Protein AF-A0A946INE0-F1 (afdb_monomer)

Mean predicted aligned error: 11.75 Å

Radius of gyration: 23.32 Å; Cα contacts (8 Å, |Δi|>4): 24; chains: 1; bounding box: 45×48×51 Å

Solvent-accessible surface area (backbone atoms only — not comparable to full-atom values): 6362 Å² total; 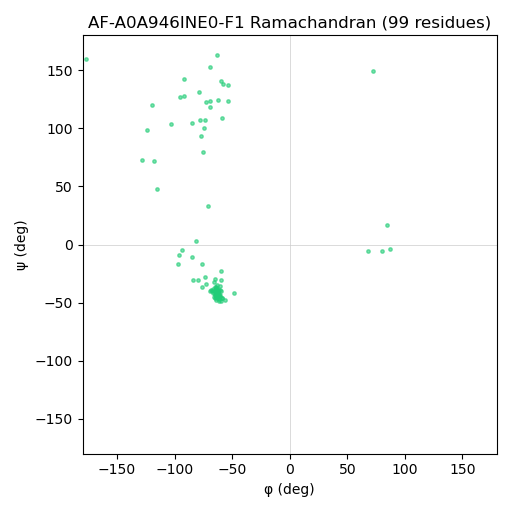per-residue (Å²): 134,87,80,78,81,78,81,70,76,85,86,76,71,94,69,66,95,65,87,63,54,69,71,59,52,53,51,51,55,50,53,52,51,53,52,51,53,51,47,53,54,50,50,52,48,50,52,51,50,68,75,46,65,90,78,64,78,61,64,58,76,75,39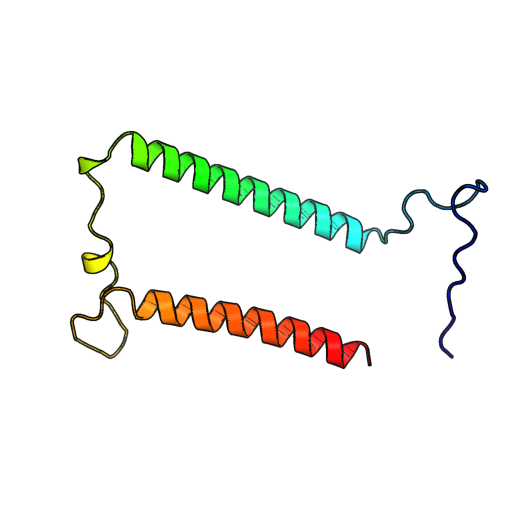,33,85,40,91,94,53,91,60,97,46,51,45,50,54,59,53,50,53,52,50,53,53,52,51,53,52,52,52,50,54,51,51,54,58,62,73,77,108

pLDDT: mean 79.81, std 14.48, range [41.28, 97.06]

Secondary structure (DSSP, 8-state):
------PPPTTSSSS-S----HHHHHHHHHHHHHHHHHHHHHHHHHHHHHH-GGGPPPHHHHS--BTTB-S--TTHHHHHHHHHHHHHHHHHHHHHHHHT-

Foldseek 3Di:
DDDDDDDPDPPPPPDDPDPDDPVRVVVVVVVVVVVVVVVVVVVVVVVVCVVCVPPDDDQQVVAQDDVPDDDSDGCPVVVVVVVVVVVVVVVVVVVVVVVVD

Sequence (101 aa):
MSEKVTYGQAWKGGDKPFAASYGKLMMWFFLITDALTFSAFLGSYGFYRFKYPDIWPVPEEVFTHFPFLHGDHPLLFVALMTFILIMSSVTMVLAVNYGHK

Structure (mmCIF, N/CA/C/O backbone):
data_AF-A0A946INE0-F1
#
_entry.id   AF-A0A946INE0-F1
#
loop_
_atom_site.group_PDB
_atom_site.id
_atom_site.type_symbol
_atom_site.label_atom_id
_atom_site.label_alt_id
_atom_site.label_comp_id
_atom_site.label_asym_id
_atom_site.label_entity_id
_atom_site.label_seq_id
_atom_site.pdbx_PDB_ins_code
_atom_site.Cartn_x
_atom_site.Cartn_y
_atom_site.Cartn_z
_atom_site.occupancy
_atom_site.B_iso_or_equiv
_atom_site.auth_seq_id
_atom_site.auth_comp_id
_atom_site.auth_asym_id
_atom_site.auth_atom_id
_atom_site.pdbx_PDB_model_num
ATOM 1 N N . MET A 1 1 ? -26.024 -7.682 30.129 1.00 41.28 1 MET A N 1
ATOM 2 C CA . MET A 1 1 ? -26.805 -6.428 30.175 1.00 41.28 1 MET A CA 1
ATOM 3 C C . MET A 1 1 ? -26.040 -5.411 29.339 1.00 41.28 1 MET A C 1
ATOM 5 O O . MET A 1 1 ? -24.984 -4.976 29.765 1.00 41.28 1 MET A O 1
ATOM 9 N N . SER A 1 2 ? -26.455 -5.190 28.087 1.00 45.28 2 SER A N 1
ATOM 10 C CA . SER A 1 2 ? -25.762 -4.288 27.154 1.00 45.28 2 SER A CA 1
ATOM 11 C C . SER A 1 2 ? -26.128 -2.851 27.515 1.00 45.28 2 SER A C 1
ATOM 13 O O . SER A 1 2 ? -27.273 -2.436 27.337 1.00 45.28 2 SER A O 1
ATOM 15 N N . GLU A 1 3 ? -25.182 -2.129 28.104 1.00 46.03 3 GLU A N 1
ATOM 16 C CA . GLU A 1 3 ? -25.351 -0.723 28.443 1.00 46.03 3 GLU A CA 1
ATOM 17 C C . GLU A 1 3 ? -25.287 0.101 27.151 1.00 46.03 3 GLU A C 1
ATOM 19 O O . GLU A 1 3 ? -24.241 0.233 26.514 1.00 46.03 3 GLU A O 1
ATOM 24 N N . LYS A 1 4 ? -26.441 0.613 26.712 1.00 48.81 4 LYS A N 1
ATOM 25 C CA . LYS A 1 4 ? -26.513 1.529 25.574 1.00 48.81 4 LYS A CA 1
ATOM 26 C C . LYS A 1 4 ? -26.000 2.894 26.021 1.00 48.81 4 LYS A C 1
ATOM 28 O O . LYS A 1 4 ? -26.734 3.663 26.639 1.00 48.81 4 LYS A O 1
ATOM 33 N N . VAL A 1 5 ? -24.747 3.192 25.684 1.00 60.62 5 VAL A N 1
ATOM 34 C CA . VAL A 1 5 ? -24.170 4.530 25.841 1.00 60.62 5 VAL A CA 1
ATOM 35 C C . VAL A 1 5 ? -25.015 5.507 25.022 1.00 60.62 5 VAL A C 1
ATOM 37 O O . VAL A 1 5 ? -25.032 5.467 23.793 1.00 60.62 5 VAL A O 1
ATOM 40 N N . THR A 1 6 ? -25.776 6.346 25.718 1.00 54.22 6 THR A N 1
ATOM 41 C CA . THR A 1 6 ? -26.592 7.393 25.103 1.00 54.22 6 THR A CA 1
ATOM 42 C C . THR A 1 6 ? -25.695 8.604 24.891 1.00 54.22 6 THR A C 1
ATOM 44 O O . THR A 1 6 ? -25.340 9.287 25.847 1.00 54.22 6 THR A O 1
ATOM 47 N N . TYR A 1 7 ? -25.287 8.845 23.647 1.00 56.59 7 TYR A N 1
ATOM 48 C CA . TYR A 1 7 ? -24.539 10.048 23.290 1.00 56.59 7 TYR A CA 1
ATOM 49 C C . TYR A 1 7 ? -25.497 11.246 23.309 1.00 56.59 7 TYR A C 1
ATOM 51 O O . TYR A 1 7 ? -26.538 11.226 22.649 1.00 56.59 7 TYR A O 1
ATOM 59 N N . GLY A 1 8 ? -25.179 12.260 24.118 1.00 58.75 8 GLY A N 1
ATOM 60 C CA . GLY A 1 8 ? -25.948 13.502 24.188 1.00 58.75 8 GLY A CA 1
ATOM 61 C C . GLY A 1 8 ? -25.920 14.263 22.859 1.00 58.75 8 GLY A C 1
ATOM 62 O O . GLY A 1 8 ? -25.083 14.002 21.997 1.00 58.75 8 GLY A O 1
ATOM 63 N N . GLN A 1 9 ? -26.844 15.213 22.674 1.00 62.41 9 GLN A N 1
ATOM 64 C CA . GLN A 1 9 ? -26.805 16.103 21.510 1.00 62.41 9 GLN A CA 1
ATOM 65 C C . GLN A 1 9 ? -25.435 16.785 21.415 1.00 62.41 9 GLN A C 1
ATOM 67 O O . GLN A 1 9 ? -25.007 17.457 22.357 1.00 62.41 9 GLN A O 1
ATOM 72 N N . ALA A 1 10 ? -24.772 16.614 20.268 1.00 60.94 10 ALA A N 1
ATOM 73 C CA . ALA A 1 10 ? -23.472 17.209 20.004 1.00 60.94 10 ALA A CA 1
ATOM 74 C C . ALA A 1 10 ? -23.535 18.730 20.240 1.00 60.94 10 ALA A C 1
ATOM 76 O O . ALA A 1 10 ? -24.490 19.375 19.807 1.00 60.94 10 ALA A O 1
ATOM 77 N N . TRP A 1 11 ? -22.502 19.287 20.885 1.00 63.06 11 TRP A N 1
ATOM 78 C CA . TRP A 1 11 ? -22.269 20.734 21.070 1.00 63.06 11 TRP A CA 1
ATOM 79 C C . TRP A 1 11 ? -22.951 21.453 22.248 1.00 63.06 11 TRP A C 1
ATOM 81 O O . TRP A 1 11 ? -22.935 22.680 22.288 1.00 63.06 11 TRP A O 1
ATOM 91 N N . LYS A 1 12 ? -23.457 20.749 23.270 1.00 70.81 12 LYS A N 1
ATOM 92 C CA . LYS A 1 12 ? -23.927 21.402 24.517 1.00 70.81 12 LYS A CA 1
ATOM 93 C C . LYS A 1 12 ? -22.838 21.755 25.545 1.00 70.81 12 LYS A C 1
ATOM 95 O O . LYS A 1 12 ? -23.161 22.297 26.599 1.00 70.81 12 LYS A O 1
ATOM 100 N N . GLY A 1 13 ? -21.564 21.512 25.227 1.00 67.06 13 GLY A N 1
ATOM 101 C CA . GLY A 1 13 ? -20.453 21.687 26.167 1.00 67.06 13 GLY A CA 1
ATOM 102 C C . GLY A 1 13 ? -20.437 20.598 27.249 1.00 67.06 13 GLY A C 1
ATOM 103 O O . GLY A 1 13 ? -21.468 20.040 27.605 1.00 67.06 13 GLY A O 1
ATOM 104 N N . GLY A 1 14 ? -19.244 20.248 27.735 1.00 65.12 14 GLY A N 1
ATOM 105 C CA . GLY A 1 14 ? -19.046 19.142 28.686 1.00 65.12 14 GLY A CA 1
ATOM 106 C C . GLY A 1 14 ? -18.856 17.759 28.048 1.00 65.12 14 GLY A C 1
ATOM 107 O O . GLY A 1 14 ? -18.564 16.805 28.764 1.00 65.12 14 GLY A O 1
ATOM 108 N N . ASP A 1 15 ? -18.960 17.651 26.720 1.00 63.62 15 ASP A N 1
ATOM 109 C CA . ASP A 1 15 ? -18.689 16.413 25.985 1.00 63.62 15 ASP A CA 1
ATOM 110 C C . ASP A 1 15 ? -17.223 16.356 25.530 1.00 63.62 15 ASP A C 1
ATOM 112 O O . ASP A 1 15 ? -16.630 17.381 25.173 1.00 63.62 15 ASP A O 1
ATOM 116 N N . LYS A 1 16 ? -16.606 15.170 25.565 1.00 64.31 16 LYS A N 1
ATOM 117 C CA . LYS A 1 16 ? -15.193 15.021 25.179 1.00 64.31 16 LYS A CA 1
ATOM 118 C C . LYS A 1 16 ? -15.093 15.255 23.663 1.00 64.31 16 LYS A C 1
ATOM 120 O O . LYS A 1 16 ? -15.669 14.462 22.920 1.00 64.31 16 LYS A O 1
ATOM 125 N N . PRO A 1 17 ? -14.352 16.278 23.177 1.00 63.06 17 PRO A N 1
ATOM 126 C CA . PRO A 1 17 ? -14.341 16.656 21.756 1.00 63.06 17 PRO A CA 1
ATOM 127 C C . PRO A 1 17 ? -13.879 15.519 20.834 1.00 63.06 17 PRO A C 1
ATOM 129 O O . PRO A 1 17 ? -14.266 15.464 19.672 1.00 63.06 17 PRO A O 1
ATOM 132 N N . PHE A 1 18 ? -13.124 14.560 21.377 1.00 64.94 18 PHE A N 1
ATOM 133 C CA . PHE A 1 18 ? -12.875 13.268 20.758 1.00 64.94 18 PHE A CA 1
ATOM 134 C C . PHE A 1 18 ? -13.301 12.163 21.724 1.00 64.94 18 PHE A C 1
ATOM 136 O O . PHE A 1 18 ? -12.542 11.765 22.606 1.00 64.94 18 PHE A O 1
ATOM 143 N N . ALA A 1 19 ? -14.496 11.604 21.536 1.00 65.75 19 ALA A N 1
ATOM 144 C CA . ALA A 1 19 ? -14.916 10.357 22.185 1.00 65.75 19 ALA A CA 1
ATOM 145 C C . ALA A 1 19 ? -14.176 9.123 21.606 1.00 65.75 19 ALA A C 1
ATOM 147 O O . ALA A 1 19 ? -14.736 8.034 21.481 1.00 65.75 19 ALA A O 1
ATOM 148 N N . ALA A 1 20 ? -12.916 9.289 21.196 1.00 71.75 20 ALA A N 1
ATOM 149 C CA . ALA A 1 20 ? -12.070 8.233 20.667 1.00 71.75 20 ALA A CA 1
ATOM 150 C C . ALA A 1 20 ? -11.203 7.667 21.797 1.00 71.75 20 ALA A C 1
ATOM 152 O O . ALA A 1 20 ? -10.506 8.401 22.492 1.00 71.75 20 ALA A O 1
ATOM 153 N N . SER A 1 21 ? -11.235 6.345 21.971 1.00 80.88 21 SER A N 1
ATOM 154 C CA . SER A 1 21 ? -10.306 5.662 22.874 1.00 80.88 21 SER A CA 1
ATOM 155 C C . SER A 1 21 ? -8.863 5.918 22.430 1.00 80.88 21 SER A C 1
ATOM 157 O O . SER A 1 21 ? -8.573 5.884 21.232 1.00 80.88 21 SER A O 1
ATOM 159 N N . TYR A 1 22 ? -7.960 6.116 23.393 1.00 81.69 22 TYR A N 1
ATOM 160 C CA . TYR A 1 22 ? -6.527 6.312 23.158 1.00 81.69 22 TYR A CA 1
ATOM 161 C C . TYR A 1 22 ? -5.943 5.248 22.212 1.00 81.69 22 TYR A C 1
ATOM 163 O O . TYR A 1 22 ? -5.237 5.581 21.265 1.00 81.69 22 TYR A O 1
ATOM 171 N N . GLY A 1 23 ? -6.335 3.978 22.381 1.00 84.81 23 GLY A N 1
ATOM 172 C CA . GLY A 1 23 ? -5.894 2.890 21.500 1.00 84.81 23 GLY A CA 1
ATOM 173 C C . GLY A 1 23 ? -6.364 3.040 20.046 1.00 84.81 23 GLY A C 1
ATOM 174 O O . GLY A 1 23 ? -5.606 2.761 19.122 1.00 84.81 23 GLY A O 1
ATOM 175 N N . LYS A 1 24 ? -7.582 3.556 19.821 1.00 83.88 24 LYS A N 1
ATOM 176 C CA . LYS A 1 24 ? -8.100 3.809 18.466 1.00 83.88 24 LYS A CA 1
ATOM 177 C C . LYS A 1 24 ? -7.342 4.960 17.801 1.00 83.88 24 LYS A C 1
ATOM 179 O O . LYS A 1 24 ? -7.035 4.874 16.619 1.00 83.88 24 LYS A O 1
ATOM 184 N N . LEU A 1 25 ? -7.017 6.012 18.554 1.00 89.19 25 LEU A N 1
ATOM 185 C CA . LEU A 1 25 ? -6.258 7.157 18.048 1.00 89.19 25 LEU A CA 1
ATOM 186 C C . LEU A 1 25 ? -4.825 6.761 17.652 1.00 89.19 25 LEU A C 1
ATOM 188 O O . LEU A 1 25 ? -4.378 7.101 16.560 1.00 89.19 25 LEU A O 1
ATOM 192 N N . MET A 1 26 ? -4.129 6.000 18.504 1.00 89.44 26 MET A N 1
ATOM 193 C CA . MET A 1 26 ? -2.765 5.536 18.217 1.00 89.44 26 MET A CA 1
ATOM 194 C C . MET A 1 26 ? -2.709 4.615 16.993 1.00 89.44 26 MET A C 1
ATOM 196 O O . MET A 1 26 ? -1.764 4.703 16.211 1.00 89.44 26 MET A O 1
ATOM 200 N N . MET A 1 27 ? -3.745 3.798 16.772 1.00 93.25 27 MET A N 1
ATOM 201 C CA . MET A 1 27 ? -3.870 2.995 15.553 1.00 93.25 27 MET A CA 1
ATOM 202 C C . MET A 1 27 ? -3.938 3.878 14.297 1.00 93.25 27 MET A C 1
ATOM 204 O O . MET A 1 27 ? -3.234 3.612 13.330 1.00 93.25 27 MET A O 1
ATOM 208 N N . TRP A 1 28 ? -4.733 4.955 14.309 1.00 90.25 28 TRP A N 1
ATOM 209 C CA . TRP A 1 28 ? -4.821 5.873 13.166 1.00 90.25 28 TRP A CA 1
ATOM 210 C C . TRP A 1 28 ? -3.493 6.577 12.873 1.00 90.25 28 TRP A C 1
ATOM 212 O O . TRP A 1 28 ? -3.096 6.652 11.713 1.00 90.25 28 TRP A O 1
ATOM 222 N N . PHE A 1 29 ? -2.772 7.039 13.900 1.00 92.81 29 PHE A N 1
ATOM 223 C CA . PHE A 1 29 ? -1.440 7.629 13.713 1.00 92.81 29 PHE A CA 1
ATOM 224 C C . PHE A 1 29 ? -0.434 6.636 13.126 1.00 92.81 29 PHE A C 1
ATOM 226 O O . PHE A 1 29 ? 0.345 7.000 12.242 1.00 92.81 29 PHE A O 1
ATOM 233 N N . PHE A 1 30 ? -0.471 5.384 13.578 1.00 92.75 30 PHE A N 1
ATOM 234 C CA . PHE A 1 30 ? 0.365 4.323 13.028 1.00 92.75 30 PHE A CA 1
ATOM 235 C C . PHE A 1 30 ? 0.066 4.078 11.541 1.00 92.75 30 PHE A C 1
ATOM 237 O O . PHE A 1 30 ? 0.986 4.108 10.728 1.00 92.75 30 PHE A O 1
ATOM 244 N N . LEU A 1 31 ? -1.212 3.939 11.168 1.00 94.94 31 LEU A N 1
ATOM 245 C CA . LEU A 1 31 ? -1.623 3.719 9.775 1.00 94.94 31 LEU A CA 1
ATOM 246 C C . LEU A 1 31 ? -1.237 4.884 8.854 1.00 94.94 31 LEU A C 1
ATOM 248 O O . LEU A 1 31 ? -0.789 4.662 7.732 1.00 94.94 31 LEU A O 1
ATOM 252 N N . ILE A 1 32 ? -1.381 6.127 9.324 1.00 96.88 32 ILE A N 1
ATOM 253 C CA . ILE A 1 32 ? -0.951 7.310 8.565 1.00 96.88 32 ILE A CA 1
ATOM 254 C C . ILE A 1 32 ? 0.568 7.297 8.366 1.00 96.88 32 ILE A C 1
ATOM 256 O O . ILE A 1 32 ? 1.045 7.604 7.276 1.00 96.88 32 ILE A O 1
ATOM 260 N N . THR A 1 33 ? 1.329 6.925 9.396 1.00 96.88 33 THR A N 1
ATOM 261 C CA . THR A 1 33 ? 2.794 6.859 9.312 1.00 96.88 33 THR A CA 1
ATOM 262 C C . THR A 1 33 ? 3.242 5.800 8.305 1.00 96.88 33 THR A C 1
ATOM 264 O O . THR A 1 33 ? 4.086 6.090 7.462 1.00 96.88 33 THR A O 1
ATOM 267 N N . ASP A 1 34 ? 2.623 4.619 8.327 1.00 94.56 34 ASP A N 1
ATOM 268 C CA . ASP A 1 34 ? 2.893 3.544 7.367 1.00 94.56 34 ASP A CA 1
ATOM 269 C C . ASP A 1 34 ? 2.569 3.977 5.923 1.00 94.56 34 ASP A C 1
ATOM 271 O O . ASP A 1 34 ? 3.394 3.845 5.016 1.00 94.56 34 ASP A O 1
ATOM 275 N N . ALA A 1 35 ? 1.417 4.628 5.715 1.00 95.88 35 ALA A N 1
ATOM 276 C CA . ALA A 1 35 ? 1.028 5.167 4.411 1.00 95.88 35 ALA A CA 1
ATOM 277 C C . ALA A 1 35 ? 2.017 6.221 3.878 1.00 95.88 35 ALA A C 1
ATOM 279 O O . ALA A 1 35 ? 2.323 6.236 2.681 1.00 95.88 35 ALA A O 1
ATOM 280 N N . LEU A 1 36 ? 2.544 7.092 4.744 1.00 97.06 36 LEU A N 1
ATOM 281 C CA . LEU A 1 36 ? 3.563 8.076 4.365 1.00 97.06 36 LEU A CA 1
ATOM 282 C C . LEU A 1 36 ? 4.888 7.403 3.988 1.00 97.06 36 LEU A C 1
ATOM 284 O O . LEU A 1 36 ? 5.497 7.783 2.985 1.00 97.06 36 LEU A O 1
ATOM 288 N N . THR A 1 37 ? 5.311 6.378 4.731 1.00 95.50 37 THR A N 1
ATOM 289 C CA . THR A 1 37 ? 6.513 5.596 4.411 1.00 95.50 37 THR A CA 1
ATOM 290 C C . THR A 1 37 ? 6.385 4.899 3.053 1.00 95.50 37 THR A C 1
ATOM 292 O O . THR A 1 37 ? 7.277 5.035 2.212 1.00 95.50 37 THR A O 1
ATOM 295 N N . PHE A 1 38 ? 5.256 4.238 2.778 1.00 94.31 38 PHE A N 1
ATOM 296 C CA . PHE A 1 38 ? 4.999 3.637 1.465 1.00 94.31 38 PHE A CA 1
ATOM 297 C C . PHE A 1 38 ? 4.940 4.678 0.343 1.00 94.31 38 PHE A C 1
ATOM 299 O O . PHE A 1 38 ? 5.475 4.442 -0.740 1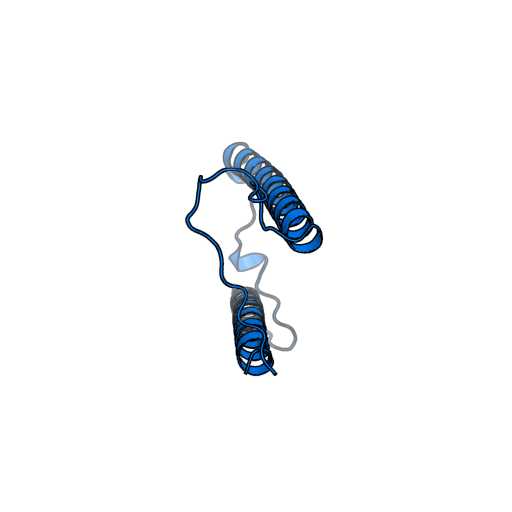.00 94.31 38 PHE A O 1
ATOM 306 N N . SER A 1 39 ? 4.356 5.850 0.599 1.00 96.56 39 SER A N 1
ATOM 307 C CA . SER A 1 39 ? 4.295 6.941 -0.382 1.00 96.56 39 SER A CA 1
ATOM 308 C C . SER A 1 39 ? 5.687 7.468 -0.742 1.00 96.56 39 SER A C 1
ATOM 310 O O . SER A 1 39 ? 5.956 7.741 -1.912 1.00 96.56 39 SER A O 1
ATOM 312 N N . ALA A 1 40 ? 6.598 7.562 0.232 1.00 96.25 40 ALA A N 1
ATOM 313 C CA . ALA A 1 40 ? 7.985 7.948 -0.015 1.00 96.25 40 ALA A CA 1
ATOM 314 C C . ALA A 1 40 ? 8.722 6.915 -0.885 1.00 96.25 40 ALA A C 1
ATOM 316 O O . ALA A 1 40 ? 9.422 7.296 -1.826 1.00 96.25 40 ALA A O 1
ATOM 317 N N . PHE A 1 41 ? 8.531 5.618 -0.620 1.00 95.69 41 PHE A N 1
ATOM 318 C CA . PHE A 1 41 ? 9.098 4.553 -1.453 1.00 95.69 41 PHE A CA 1
ATOM 319 C C . PHE A 1 41 ? 8.508 4.528 -2.865 1.00 95.69 41 PHE A C 1
ATOM 321 O O . PHE A 1 41 ? 9.243 4.350 -3.835 1.00 95.69 41 PHE A O 1
ATOM 328 N N . LEU A 1 42 ? 7.202 4.749 -3.010 1.00 94.56 42 LEU A N 1
ATOM 329 C CA . LEU A 1 42 ? 6.561 4.782 -4.322 1.00 94.56 42 LEU A CA 1
ATOM 330 C C . LEU A 1 42 ? 7.000 6.010 -5.130 1.00 94.56 42 LEU A C 1
ATOM 332 O O . LEU A 1 42 ? 7.257 5.904 -6.329 1.00 94.56 42 LEU A O 1
ATOM 336 N N . GLY A 1 43 ? 7.144 7.163 -4.472 1.00 95.75 43 GLY A N 1
ATOM 337 C CA . GLY A 1 43 ? 7.661 8.384 -5.084 1.00 95.75 43 GLY A CA 1
ATOM 338 C C . GLY A 1 43 ? 9.113 8.241 -5.546 1.00 95.75 43 GLY A C 1
ATOM 339 O O . GLY A 1 43 ? 9.437 8.628 -6.671 1.00 95.75 43 GLY A O 1
ATOM 340 N N . SER A 1 44 ? 9.983 7.639 -4.728 1.00 93.06 44 SER A N 1
ATOM 341 C CA . SER A 1 44 ? 11.378 7.387 -5.111 1.00 93.06 44 SER A CA 1
ATOM 342 C C . SER A 1 44 ? 11.491 6.351 -6.234 1.00 93.06 44 SER A C 1
ATOM 344 O O . SER A 1 44 ? 12.254 6.567 -7.178 1.00 93.06 44 SER A O 1
ATOM 346 N N . TYR A 1 45 ? 10.681 5.286 -6.197 1.00 91.00 45 TYR A N 1
ATOM 347 C CA . TYR A 1 45 ? 10.565 4.312 -7.285 1.00 91.00 45 TYR A CA 1
ATOM 348 C C . TYR A 1 45 ? 10.112 4.976 -8.590 1.00 91.00 45 TYR A C 1
ATOM 350 O O . TYR A 1 45 ? 10.760 4.803 -9.622 1.00 91.00 45 TYR A O 1
ATOM 358 N N . GLY A 1 46 ? 9.054 5.792 -8.542 1.00 91.00 46 GLY A N 1
ATOM 359 C CA . GLY A 1 46 ? 8.557 6.539 -9.696 1.00 91.00 46 GLY A CA 1
ATOM 360 C C . GLY A 1 46 ? 9.622 7.470 -10.274 1.00 91.00 46 GLY A C 1
ATOM 361 O O . GLY A 1 46 ? 9.876 7.447 -11.477 1.00 91.00 46 GLY A O 1
ATOM 362 N N . PHE A 1 47 ? 10.319 8.226 -9.423 1.00 92.56 47 PHE A N 1
ATOM 363 C CA . PHE A 1 47 ? 11.423 9.085 -9.854 1.00 92.56 47 PHE A CA 1
ATOM 364 C C . PHE A 1 47 ? 12.541 8.294 -10.547 1.00 92.56 47 PHE A C 1
ATOM 366 O O . PHE A 1 47 ? 12.999 8.685 -11.623 1.00 92.56 47 PHE A O 1
ATOM 373 N N . TYR A 1 48 ? 12.960 7.162 -9.974 1.00 90.81 48 TYR A N 1
ATOM 374 C CA . TYR A 1 48 ? 13.990 6.306 -10.568 1.00 90.81 48 TYR A CA 1
ATOM 375 C C . TYR A 1 48 ? 13.519 5.695 -11.901 1.00 90.81 48 TYR A C 1
ATOM 377 O O . TYR A 1 48 ? 14.291 5.622 -12.861 1.00 90.81 48 TYR A O 1
ATOM 385 N N . ARG A 1 49 ? 12.228 5.348 -12.001 1.00 87.62 49 ARG A N 1
ATOM 386 C CA . ARG A 1 49 ? 11.602 4.811 -13.215 1.00 87.62 49 ARG A CA 1
ATOM 387 C C . ARG A 1 49 ? 11.548 5.819 -14.360 1.00 87.62 49 ARG A C 1
ATOM 389 O O . ARG A 1 49 ? 11.769 5.422 -15.504 1.00 87.62 49 ARG A O 1
ATOM 396 N N . PHE A 1 50 ? 11.287 7.091 -14.059 1.00 88.06 50 PHE A N 1
ATOM 397 C CA . PHE A 1 50 ? 11.296 8.175 -15.047 1.00 88.06 50 PHE A CA 1
ATOM 398 C C . PHE A 1 50 ? 12.707 8.607 -15.443 1.00 88.06 50 PHE A C 1
ATOM 400 O O . PHE A 1 50 ? 12.937 8.941 -16.602 1.00 88.06 50 PHE A O 1
AT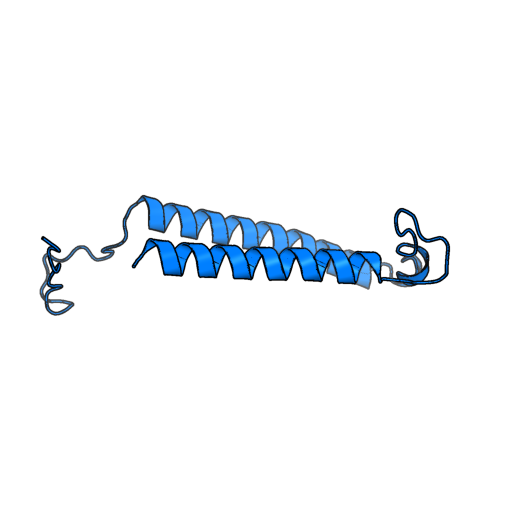OM 407 N N . LYS A 1 51 ? 13.653 8.615 -14.496 1.00 89.50 51 LYS A N 1
ATOM 408 C CA . LYS A 1 51 ? 15.021 9.079 -14.755 1.00 89.50 51 LYS A CA 1
ATOM 409 C C . LYS A 1 51 ? 15.836 8.105 -15.607 1.00 89.50 51 LYS A C 1
ATOM 411 O O . LYS A 1 51 ? 16.665 8.554 -16.391 1.00 89.50 51 LYS A O 1
ATOM 416 N N . TYR A 1 52 ? 15.616 6.801 -15.455 1.00 87.25 52 TYR A N 1
ATOM 417 C CA . TYR A 1 52 ? 16.375 5.779 -16.175 1.00 87.25 52 TYR A CA 1
ATOM 418 C C . TYR A 1 52 ? 15.438 4.798 -16.877 1.00 87.25 52 TYR A C 1
ATOM 420 O O . TYR A 1 52 ? 15.298 3.679 -16.407 1.00 87.25 52 TYR A O 1
ATOM 428 N N . PRO A 1 53 ? 14.756 5.179 -17.966 1.00 80.50 53 PRO A N 1
ATOM 429 C CA . PRO A 1 53 ? 13.778 4.304 -18.611 1.00 80.50 53 PRO A CA 1
ATOM 430 C C . PRO A 1 53 ? 14.403 3.048 -19.240 1.00 80.50 53 PRO A C 1
ATOM 432 O O . PRO A 1 53 ? 13.769 1.996 -19.204 1.00 80.50 53 PRO A O 1
ATOM 435 N N . ASP A 1 54 ? 15.636 3.144 -19.741 1.00 79.94 54 ASP A N 1
ATOM 436 C CA . ASP A 1 54 ? 16.255 2.126 -20.605 1.00 79.94 54 ASP A CA 1
ATOM 437 C C . ASP A 1 54 ? 16.925 0.963 -19.851 1.00 79.94 54 ASP A C 1
ATOM 439 O O . ASP A 1 54 ? 17.303 -0.032 -20.459 1.00 79.94 54 ASP A O 1
ATOM 443 N N . ILE A 1 55 ? 17.094 1.075 -18.529 1.00 85.88 55 ILE A N 1
ATOM 444 C CA . ILE A 1 55 ? 17.801 0.068 -17.712 1.00 85.88 55 ILE A CA 1
ATOM 445 C C . ILE A 1 55 ? 16.866 -0.940 -17.031 1.00 85.88 55 ILE A C 1
ATOM 447 O O . ILE A 1 55 ? 17.342 -1.874 -16.388 1.00 85.88 55 ILE A O 1
ATOM 451 N N . TRP A 1 56 ? 15.547 -0.725 -17.082 1.00 80.38 56 TRP A N 1
ATOM 452 C CA . TRP A 1 56 ? 14.610 -1.549 -16.317 1.00 80.38 56 TRP A CA 1
ATOM 453 C C . TRP A 1 56 ? 14.357 -2.892 -17.000 1.00 80.38 56 TRP A C 1
ATOM 455 O O . TRP A 1 56 ? 14.021 -2.907 -18.184 1.00 80.38 56 TRP A O 1
ATOM 465 N N . PRO A 1 57 ? 14.450 -4.011 -16.260 1.00 82.12 57 PRO A N 1
ATOM 466 C CA . PRO A 1 57 ? 14.197 -5.332 -16.815 1.00 82.12 57 PRO A CA 1
ATOM 467 C C . PRO A 1 57 ? 12.715 -5.525 -17.155 1.00 82.12 57 PRO A C 1
ATOM 469 O O . PRO A 1 57 ? 11.830 -4.936 -16.522 1.00 82.12 57 PRO A O 1
ATOM 472 N N . VAL A 1 58 ? 12.446 -6.387 -18.138 1.00 77.94 58 VAL A N 1
ATOM 473 C CA . VAL A 1 58 ? 11.084 -6.765 -18.524 1.00 77.94 58 VAL A CA 1
ATOM 474 C C . VAL A 1 58 ? 10.467 -7.611 -17.396 1.00 77.94 58 VAL A C 1
ATOM 476 O O . VAL A 1 58 ? 11.041 -8.635 -17.022 1.00 77.94 58 VAL A O 1
ATOM 479 N N . PRO A 1 59 ? 9.308 -7.225 -16.825 1.00 72.88 59 PRO A N 1
ATOM 480 C CA . PRO A 1 59 ? 8.708 -7.936 -15.689 1.00 72.88 59 PRO A CA 1
ATOM 481 C C . PRO A 1 59 ? 8.383 -9.405 -15.977 1.00 72.88 59 PRO A C 1
ATOM 483 O O . PRO A 1 59 ? 8.425 -10.240 -15.076 1.00 72.88 59 PRO A O 1
ATOM 486 N N . GLU A 1 60 ? 8.071 -9.717 -17.232 1.00 67.88 60 GLU A N 1
ATOM 487 C CA . GLU A 1 60 ? 7.760 -11.072 -17.687 1.00 67.88 60 GLU A CA 1
ATOM 488 C C . GLU A 1 60 ? 8.958 -12.013 -17.568 1.00 67.88 60 GLU A C 1
ATOM 490 O O . GLU A 1 60 ? 8.743 -13.184 -17.299 1.00 67.88 60 GLU A O 1
ATOM 495 N N . GLU A 1 61 ? 10.194 -11.517 -17.680 1.00 69.62 61 GLU A N 1
ATOM 496 C CA . GLU A 1 61 ? 11.414 -12.328 -17.551 1.00 69.62 61 GLU A CA 1
ATOM 497 C C . GLU A 1 61 ? 11.842 -12.507 -16.087 1.00 69.62 61 GLU A C 1
ATOM 499 O O . GLU A 1 61 ? 12.408 -13.534 -15.716 1.00 69.62 61 GLU A O 1
ATOM 504 N N . VAL A 1 62 ? 11.548 -11.525 -15.229 1.00 68.88 62 VAL A N 1
ATOM 505 C CA . VAL A 1 62 ? 11.941 -11.535 -13.807 1.00 68.88 62 VAL A CA 1
ATOM 506 C C . VAL A 1 62 ? 11.011 -12.412 -12.961 1.00 68.88 62 VAL A C 1
ATOM 508 O O . VAL A 1 62 ? 11.440 -13.000 -11.967 1.00 68.88 62 VAL A O 1
ATOM 511 N N . PHE A 1 63 ? 9.734 -12.519 -13.340 1.00 66.75 63 PHE A N 1
ATOM 512 C CA . PHE A 1 63 ? 8.694 -13.165 -12.533 1.00 66.75 63 PHE A CA 1
ATOM 513 C C . PHE A 1 63 ? 8.111 -14.431 -13.186 1.00 66.75 63 PHE A C 1
ATOM 515 O O . PHE A 1 63 ? 6.890 -14.604 -13.227 1.00 66.75 63 PHE A O 1
ATOM 522 N N . THR A 1 64 ? 8.971 -15.328 -13.674 1.00 65.56 64 THR A N 1
ATOM 523 C CA . THR A 1 64 ? 8.585 -16.644 -14.234 1.00 65.56 64 THR A CA 1
ATOM 524 C C . THR A 1 64 ? 8.701 -17.802 -13.240 1.00 65.56 64 THR A C 1
ATOM 526 O O . THR A 1 64 ? 8.123 -18.866 -13.453 1.00 65.56 64 THR A O 1
ATOM 529 N N . HIS A 1 65 ? 9.431 -17.623 -12.135 1.00 67.25 65 HIS A N 1
ATOM 530 C CA . HIS A 1 65 ? 9.740 -18.708 -11.206 1.00 67.25 65 HIS A CA 1
ATOM 531 C C . HIS A 1 65 ? 8.550 -19.061 -10.305 1.00 67.25 65 HIS A C 1
ATOM 533 O O . HIS A 1 65 ? 8.370 -18.488 -9.229 1.00 67.25 65 HIS A O 1
ATOM 539 N N . PHE A 1 66 ? 7.754 -20.045 -10.723 1.00 67.31 66 PHE A N 1
ATOM 540 C CA . PHE A 1 66 ? 6.766 -20.687 -9.863 1.00 67.31 66 PHE A CA 1
ATOM 541 C C . PHE A 1 66 ? 7.391 -21.916 -9.177 1.00 67.31 66 PHE A C 1
ATOM 543 O O . PHE A 1 66 ? 7.945 -22.782 -9.861 1.00 67.31 66 PHE A O 1
ATOM 550 N N . PRO A 1 67 ? 7.318 -22.051 -7.840 1.00 64.50 67 PRO A N 1
ATOM 551 C CA . PRO A 1 67 ? 7.811 -23.252 -7.177 1.00 64.50 67 PRO A CA 1
ATOM 552 C C . PRO A 1 67 ? 7.004 -24.466 -7.670 1.00 64.50 67 PRO A C 1
ATOM 554 O O . PRO A 1 67 ? 5.782 -24.469 -7.577 1.00 64.50 67 PRO A O 1
ATOM 557 N N . PHE A 1 68 ? 7.689 -25.493 -8.191 1.00 64.00 68 PHE A N 1
ATOM 558 C CA . PHE A 1 68 ? 7.139 -26.764 -8.713 1.00 64.00 68 PHE A C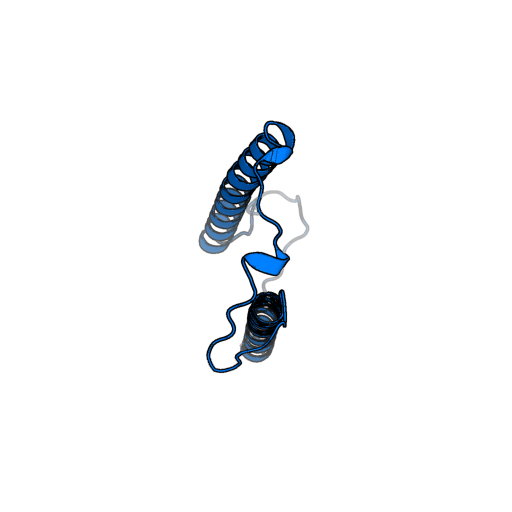A 1
ATOM 559 C C . PHE A 1 68 ? 6.549 -26.779 -10.139 1.00 64.00 68 PHE A C 1
ATOM 561 O O . PHE A 1 68 ? 6.252 -27.867 -10.633 1.00 64.00 68 PHE A O 1
ATOM 568 N N . LEU A 1 69 ? 6.440 -25.646 -1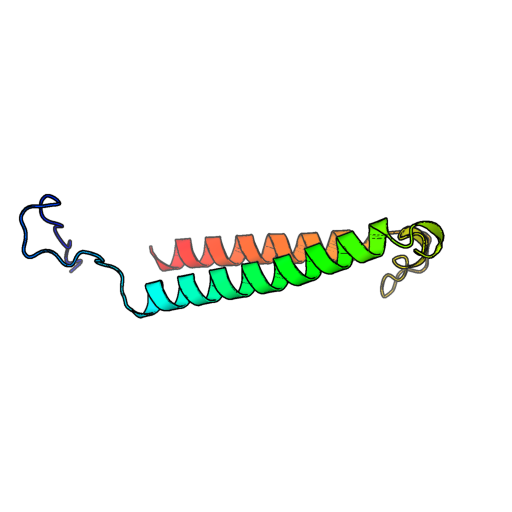0.842 1.00 63.88 69 LEU A N 1
ATOM 569 C CA . LEU A 1 69 ? 6.032 -25.597 -12.257 1.00 63.88 69 LEU A CA 1
ATOM 570 C C . LEU A 1 69 ? 7.152 -24.977 -13.096 1.00 63.88 69 LEU A C 1
ATOM 572 O O . LEU A 1 69 ? 7.535 -23.835 -12.875 1.00 63.88 69 LEU A O 1
ATOM 576 N N . HIS A 1 70 ? 7.664 -25.735 -14.066 1.00 61.25 70 HIS A N 1
ATOM 577 C CA . HIS A 1 70 ? 8.639 -25.250 -15.043 1.00 61.25 70 HIS A CA 1
ATOM 578 C C . HIS A 1 70 ? 7.907 -25.004 -16.368 1.00 61.25 70 HIS A C 1
ATOM 580 O O . HIS A 1 70 ? 7.546 -25.956 -17.059 1.00 61.25 70 HIS A O 1
ATOM 586 N N . GLY A 1 71 ? 7.643 -23.739 -16.690 1.00 63.81 71 GLY A N 1
ATOM 587 C CA . GLY A 1 71 ? 6.985 -23.303 -17.923 1.00 63.81 71 GLY A CA 1
ATOM 588 C C . GLY A 1 71 ? 6.900 -21.775 -17.996 1.00 63.81 71 GLY A C 1
ATOM 589 O O . GLY A 1 71 ? 6.999 -21.110 -16.965 1.00 63.81 71 GLY A O 1
ATOM 590 N N . ASP A 1 72 ? 6.713 -21.222 -19.197 1.00 63.88 72 ASP A N 1
ATOM 591 C CA . ASP A 1 72 ? 6.580 -19.775 -19.421 1.00 63.88 72 ASP A CA 1
ATOM 592 C C . ASP A 1 72 ? 5.200 -19.280 -18.975 1.00 63.88 72 ASP A C 1
ATOM 594 O O . ASP A 1 72 ? 4.268 -19.086 -19.760 1.00 63.88 72 ASP A O 1
ATOM 598 N N . HIS A 1 73 ? 5.059 -19.094 -17.667 1.00 69.19 73 HIS A N 1
ATOM 599 C CA . HIS A 1 73 ? 3.884 -18.491 -17.059 1.00 69.19 73 HIS A CA 1
ATOM 600 C C . HIS A 1 73 ? 4.264 -17.203 -16.325 1.00 69.19 73 HIS A C 1
ATOM 602 O O . HIS A 1 73 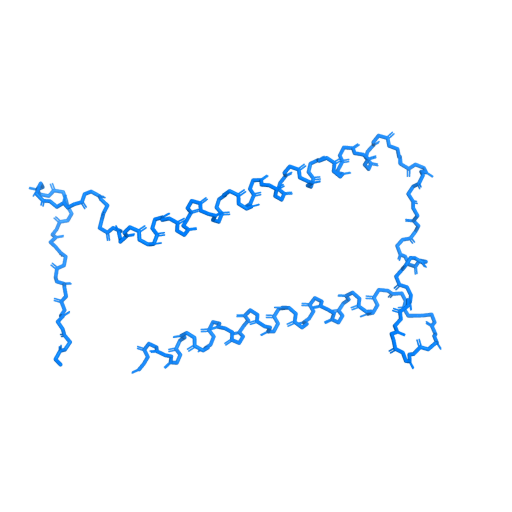? 4.281 -17.172 -15.087 1.00 69.19 73 HIS A O 1
ATOM 608 N N . PRO A 1 74 ? 4.591 -16.134 -17.074 1.00 72.06 74 PRO A N 1
ATOM 609 C CA . PRO A 1 74 ? 4.972 -14.866 -16.480 1.00 72.06 74 PRO A CA 1
ATOM 610 C C . PRO A 1 74 ? 3.848 -14.350 -15.578 1.00 72.06 74 PRO A C 1
ATOM 612 O O . PRO A 1 74 ? 2.665 -14.438 -15.912 1.00 72.06 74 PRO A O 1
ATOM 615 N N . LEU A 1 75 ? 4.224 -13.811 -14.416 1.00 79.19 75 LEU A N 1
ATOM 616 C CA . LEU A 1 75 ? 3.338 -13.121 -13.468 1.00 79.19 75 LEU A CA 1
ATOM 617 C C . LEU A 1 75 ? 2.293 -13.997 -12.744 1.00 79.19 75 LEU A C 1
ATOM 619 O O . LEU A 1 75 ? 1.648 -13.495 -11.818 1.00 79.19 75 LEU A O 1
ATOM 623 N N . LEU A 1 76 ? 2.147 -15.294 -13.060 1.00 83.00 76 LEU A N 1
ATOM 624 C CA . LEU A 1 76 ? 1.172 -16.173 -12.385 1.00 83.00 76 LEU A CA 1
ATOM 625 C C . LEU A 1 76 ? 1.412 -16.271 -10.873 1.00 83.00 76 LEU A C 1
ATOM 627 O O . LEU A 1 76 ? 0.464 -16.239 -10.090 1.00 83.00 76 LEU A O 1
ATOM 631 N N . PHE A 1 77 ? 2.675 -16.353 -10.447 1.00 82.69 77 PHE A N 1
ATOM 632 C CA . PHE A 1 77 ? 3.021 -16.399 -9.025 1.00 82.69 77 PHE A CA 1
ATOM 633 C C . PHE A 1 77 ? 2.600 -15.116 -8.290 1.00 82.69 77 PHE A C 1
ATOM 635 O O . PHE A 1 77 ? 2.004 -15.175 -7.216 1.00 82.69 77 PHE A O 1
ATOM 642 N N . VAL A 1 78 ? 2.837 -13.954 -8.904 1.00 86.62 78 VAL A N 1
ATOM 643 C CA . VAL A 1 78 ? 2.461 -12.643 -8.350 1.00 86.62 78 VAL A CA 1
ATOM 644 C C . VAL A 1 78 ? 0.938 -12.516 -8.248 1.00 86.62 78 VAL A C 1
ATOM 646 O O . VAL A 1 78 ? 0.408 -12.082 -7.220 1.00 86.62 78 VAL A O 1
ATOM 649 N N . ALA A 1 79 ? 0.214 -12.952 -9.280 1.00 87.81 79 ALA A N 1
ATOM 650 C CA . ALA A 1 79 ? -1.246 -12.977 -9.272 1.00 87.81 79 ALA A CA 1
ATOM 651 C C . ALA A 1 79 ? -1.800 -13.903 -8.170 1.00 87.81 79 ALA A C 1
ATOM 653 O O . ALA A 1 79 ? -2.735 -13.535 -7.459 1.00 87.81 79 ALA A O 1
ATOM 654 N N . LEU A 1 80 ? -1.187 -15.071 -7.953 1.00 89.62 80 LEU A N 1
ATOM 655 C CA . LEU A 1 80 ? -1.581 -15.979 -6.873 1.00 89.62 80 LEU A CA 1
ATOM 656 C C . LEU A 1 80 ? -1.320 -15.376 -5.484 1.00 89.62 80 LEU A C 1
ATOM 658 O O . LEU A 1 80 ? -2.187 -15.439 -4.612 1.00 89.62 80 LEU A O 1
ATOM 662 N N . MET A 1 81 ? -0.149 -14.775 -5.261 1.00 89.44 81 MET A N 1
ATOM 663 C CA . MET A 1 81 ? 0.175 -14.145 -3.976 1.00 89.44 81 MET A CA 1
ATOM 664 C C . MET A 1 81 ? -0.791 -13.006 -3.643 1.00 89.44 81 MET A C 1
ATOM 666 O O . MET A 1 81 ? -1.278 -12.918 -2.515 1.00 89.44 81 MET A O 1
ATOM 670 N N . THR A 1 82 ? -1.104 -12.155 -4.622 1.00 92.44 82 THR A N 1
ATOM 671 C CA . THR A 1 82 ? -2.073 -11.066 -4.431 1.00 92.44 82 THR A CA 1
ATOM 672 C C . THR A 1 82 ? -3.471 -11.608 -4.144 1.00 92.44 82 THR A C 1
ATOM 674 O O . THR A 1 82 ? -4.119 -11.130 -3.214 1.00 92.44 82 THR A O 1
ATOM 677 N N . PHE A 1 83 ? -3.904 -12.664 -4.840 1.00 92.81 83 PHE A N 1
ATOM 678 C CA . PHE A 1 83 ? -5.158 -13.356 -4.540 1.00 92.81 83 PHE A CA 1
ATOM 679 C C . PHE A 1 83 ? -5.216 -13.863 -3.089 1.00 92.81 83 PHE A C 1
ATOM 681 O O . PHE A 1 83 ? -6.192 -13.598 -2.384 1.00 92.81 83 PHE A O 1
ATOM 688 N N . ILE A 1 84 ? -4.159 -14.528 -2.607 1.00 93.81 84 ILE A N 1
ATOM 689 C CA . ILE A 1 84 ? -4.086 -15.030 -1.224 1.00 93.81 84 ILE A CA 1
ATOM 690 C C . ILE A 1 84 ? -4.173 -13.877 -0.212 1.00 93.81 84 ILE A C 1
ATOM 692 O O . ILE A 1 84 ? -4.918 -13.974 0.765 1.00 93.81 84 ILE A O 1
ATOM 696 N N . LEU A 1 85 ? -3.458 -12.772 -0.441 1.00 93.56 85 LEU A N 1
ATOM 697 C CA . LEU A 1 85 ? -3.482 -11.607 0.452 1.00 93.56 85 LEU A CA 1
ATOM 698 C C . LEU A 1 85 ? -4.858 -10.926 0.496 1.00 93.56 85 LEU A C 1
ATOM 700 O O . LEU A 1 85 ? -5.316 -10.541 1.574 1.00 93.56 85 LEU A O 1
ATOM 704 N N . ILE A 1 86 ? -5.550 -10.829 -0.641 1.00 94.81 86 ILE A N 1
ATOM 705 C CA . ILE A 1 86 ? -6.918 -10.293 -0.701 1.00 94.81 86 ILE A CA 1
ATOM 706 C C . ILE A 1 86 ? -7.873 -11.195 0.085 1.00 94.81 86 ILE A C 1
ATOM 708 O O . ILE A 1 86 ? -8.623 -10.708 0.934 1.00 94.81 86 ILE A O 1
ATOM 712 N N . MET A 1 87 ? -7.812 -12.511 -0.134 1.00 94.75 87 MET A N 1
ATOM 713 C CA . MET A 1 87 ? -8.634 -13.468 0.611 1.00 94.75 87 MET A CA 1
ATOM 714 C C . MET A 1 87 ? -8.346 -13.423 2.119 1.00 94.75 87 MET A C 1
ATOM 716 O O . MET A 1 87 ? -9.280 -13.521 2.912 1.00 94.75 87 MET A O 1
ATOM 720 N N . SER A 1 88 ? -7.089 -13.203 2.520 1.00 95.62 88 SER A N 1
ATOM 721 C CA . SER A 1 88 ? -6.685 -13.007 3.923 1.00 95.62 88 SER A CA 1
ATOM 722 C C . SER A 1 88 ? -7.304 -11.749 4.554 1.00 95.62 88 SER A C 1
ATOM 724 O O . SER A 1 88 ? -7.758 -11.771 5.699 1.00 95.62 88 SER A O 1
ATOM 726 N N . SER A 1 89 ? -7.405 -10.649 3.801 1.00 94.25 89 SER A N 1
ATOM 727 C CA . SER A 1 89 ? -8.110 -9.446 4.266 1.00 94.25 89 SER A CA 1
ATOM 728 C C . SER A 1 89 ? -9.606 -9.713 4.469 1.00 94.25 89 SER A C 1
ATOM 730 O O . SER A 1 89 ? -10.167 -9.360 5.511 1.00 94.25 89 SER A O 1
ATOM 732 N N . VAL A 1 90 ? -10.246 -10.391 3.511 1.00 93.38 90 VAL A N 1
ATOM 733 C CA . VAL A 1 90 ? -11.675 -10.728 3.583 1.00 93.38 90 VAL A CA 1
ATOM 734 C C . VAL A 1 90 ? -11.972 -11.639 4.775 1.00 93.38 90 VAL A C 1
ATOM 736 O O . VAL A 1 90 ? -12.934 -11.394 5.506 1.00 93.38 90 VAL A O 1
ATOM 739 N N . THR A 1 91 ? -11.153 -12.666 5.015 1.00 93.25 91 THR A N 1
ATOM 740 C CA . THR A 1 91 ? -11.366 -13.596 6.135 1.00 93.25 91 THR A CA 1
ATOM 741 C C . THR A 1 91 ? -11.245 -12.900 7.490 1.00 93.25 91 THR A C 1
ATOM 743 O O . THR A 1 91 ? -12.057 -13.175 8.374 1.00 93.25 91 THR A O 1
ATOM 746 N N . MET A 1 92 ? -10.318 -11.950 7.649 1.00 93.12 92 MET A N 1
ATOM 747 C CA . MET A 1 92 ? -10.199 -11.150 8.873 1.00 93.12 92 MET A CA 1
ATOM 748 C C . MET A 1 92 ? -11.448 -10.296 9.122 1.00 93.12 92 MET A C 1
ATOM 750 O O . MET A 1 92 ? -11.992 -10.311 10.226 1.00 93.12 92 MET A O 1
ATOM 754 N N . VAL A 1 93 ? -11.957 -9.611 8.095 1.00 89.81 93 VAL A N 1
ATOM 755 C CA . VAL A 1 93 ? -13.170 -8.784 8.222 1.00 89.81 93 VAL A CA 1
ATOM 756 C C . VAL A 1 93 ? -14.388 -9.637 8.583 1.00 89.81 93 VAL A C 1
ATOM 758 O O . VAL A 1 93 ? -15.179 -9.256 9.449 1.00 89.81 93 VAL A O 1
ATOM 761 N N . LEU A 1 94 ? -14.530 -10.812 7.964 1.00 90.19 94 LEU A N 1
AT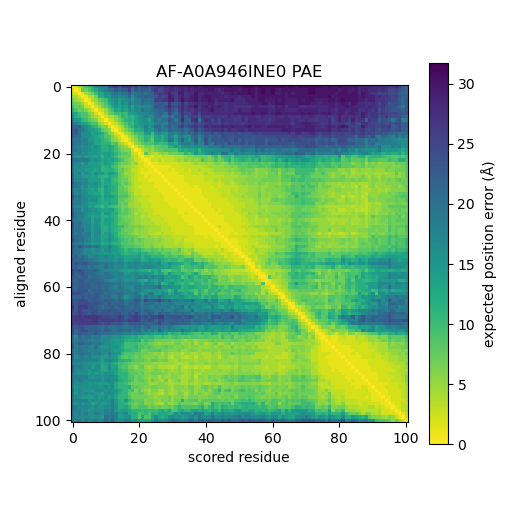OM 762 C CA . LEU A 1 94 ? -15.594 -11.753 8.308 1.00 90.19 94 LEU A CA 1
ATOM 763 C C . LEU A 1 94 ? -15.462 -12.242 9.756 1.00 90.19 94 LEU A C 1
ATOM 765 O O . LEU A 1 94 ? -16.459 -12.254 10.476 1.00 90.19 94 LEU A O 1
ATOM 769 N N . ALA A 1 95 ? -14.253 -12.586 10.205 1.00 90.88 95 ALA A N 1
ATOM 770 C CA . ALA A 1 95 ? -14.000 -13.010 11.582 1.00 90.88 95 ALA A CA 1
ATOM 771 C C . ALA A 1 95 ? -14.370 -11.918 12.600 1.00 90.88 95 ALA A C 1
ATOM 773 O O . ALA A 1 95 ? -15.043 -12.207 13.590 1.00 90.88 95 ALA A O 1
ATOM 774 N N . VAL A 1 96 ? -14.014 -10.659 12.330 1.00 89.31 96 VAL A N 1
ATOM 775 C CA . VAL A 1 96 ? -14.413 -9.516 13.167 1.00 89.31 96 VAL A CA 1
ATOM 776 C C . VAL A 1 96 ? -15.938 -9.363 13.194 1.00 89.31 96 VAL A C 1
ATOM 778 O O . VAL A 1 96 ? -16.515 -9.179 14.261 1.00 89.31 96 VAL A O 1
ATOM 781 N N . ASN A 1 97 ? -16.620 -9.507 12.055 1.00 87.94 97 ASN A N 1
ATOM 782 C CA . ASN A 1 97 ? -18.082 -9.418 12.000 1.00 87.94 97 ASN A CA 1
ATOM 783 C C . ASN A 1 97 ? -18.778 -10.520 12.824 1.00 87.94 97 ASN A C 1
ATOM 785 O O . ASN A 1 97 ? -19.766 -10.250 13.504 1.00 87.94 97 ASN A O 1
ATOM 789 N N . TYR A 1 98 ? -18.262 -11.753 12.797 1.00 89.12 98 TYR A N 1
ATOM 790 C CA . TYR A 1 98 ? -18.795 -12.843 13.622 1.00 89.12 98 TYR A CA 1
ATOM 791 C C . TYR A 1 98 ? -18.442 -12.708 15.109 1.00 89.12 98 TYR A C 1
ATOM 793 O O . TYR A 1 98 ? -19.223 -13.162 15.933 1.00 89.12 98 TYR A O 1
ATOM 801 N N . GLY A 1 99 ? -17.321 -12.072 15.463 1.00 78.25 99 GLY A N 1
ATOM 802 C CA . GLY A 1 99 ? -16.930 -11.840 16.861 1.00 78.25 99 GLY A CA 1
ATOM 803 C C . GLY A 1 99 ? -17.691 -10.711 17.570 1.00 78.25 99 GLY A C 1
ATOM 804 O O . GLY A 1 99 ? -17.651 -10.627 18.793 1.00 78.25 99 GLY A O 1
ATOM 805 N N . HIS A 1 100 ? -18.365 -9.833 16.823 1.00 74.56 100 HIS A N 1
ATOM 806 C CA . HIS A 1 100 ? -19.211 -8.761 17.368 1.00 74.56 100 HIS A CA 1
ATOM 807 C C . HIS A 1 100 ? -20.697 -9.156 17.495 1.00 74.56 100 HIS A C 1
ATOM 809 O O . HIS A 1 100 ? -21.492 -8.356 17.998 1.00 74.56 100 HIS A O 1
ATOM 815 N N . LYS A 1 101 ? -21.073 -10.349 17.015 1.00 55.91 101 LYS A N 1
ATOM 816 C CA . LYS A 1 101 ? -22.377 -10.981 17.262 1.00 55.91 101 LYS A CA 1
ATOM 817 C C . LYS A 1 101 ? -22.334 -11.789 18.552 1.00 55.91 101 LYS A C 1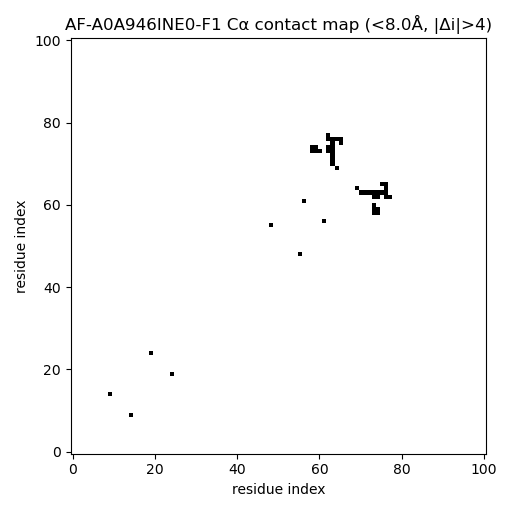
ATOM 819 O O . LYS A 1 101 ? -23.373 -11.787 19.245 1.00 55.91 101 LYS A O 1
#